Protein AF-A0A610RVZ8-F1 (afdb_monomer_lite)

Organism: Campylobacter coli (NCBI:txid195)

Structure (mmCIF, N/CA/C/O backbone):
data_AF-A0A610RVZ8-F1
#
_entry.id   AF-A0A610RVZ8-F1
#
loop_
_atom_site.group_PDB
_atom_site.id
_atom_site.type_symbol
_atom_site.label_atom_id
_atom_site.label_alt_id
_atom_site.label_comp_id
_atom_site.label_asym_id
_atom_site.label_entity_id
_atom_site.label_seq_id
_atom_site.pdbx_PDB_ins_code
_atom_site.Cartn_x
_atom_site.Cartn_y
_atom_site.Cartn_z
_atom_site.occupancy
_atom_site.B_iso_or_equiv
_atom_site.auth_seq_id
_atom_site.auth_comp_id
_atom_site.auth_asym_id
_atom_site.auth_atom_id
_atom_site.pdbx_PDB_model_num
ATOM 1 N N . ILE A 1 1 ? 18.951 -23.833 -19.244 1.00 40.97 1 ILE A N 1
ATOM 2 C CA . ILE A 1 1 ? 17.911 -23.085 -18.497 1.00 40.97 1 ILE A CA 1
ATOM 3 C C . ILE A 1 1 ? 18.647 -22.263 -17.453 1.00 40.97 1 ILE A C 1
ATOM 5 O O . ILE A 1 1 ? 19.219 -22.851 -16.544 1.00 40.97 1 ILE A O 1
ATOM 9 N N . ILE A 1 2 ? 18.751 -20.947 -17.638 1.00 48.19 2 ILE A N 1
ATOM 10 C CA . ILE A 1 2 ? 19.373 -20.069 -16.640 1.00 48.19 2 ILE A CA 1
ATOM 11 C C . ILE A 1 2 ? 18.427 -20.060 -15.435 1.00 48.19 2 ILE A C 1
ATOM 13 O O . ILE A 1 2 ? 17.276 -19.648 -15.562 1.00 48.19 2 ILE A O 1
ATOM 17 N N . GLN A 1 3 ? 18.864 -20.590 -14.292 1.00 51.34 3 GLN A N 1
ATOM 18 C CA . GLN A 1 3 ? 18.097 -20.476 -13.054 1.00 51.34 3 GLN A CA 1
ATOM 19 C C . GLN A 1 3 ? 18.107 -19.005 -12.629 1.00 51.34 3 GLN A C 1
ATOM 21 O O . GLN A 1 3 ? 19.146 -18.486 -12.226 1.00 51.34 3 GLN A O 1
ATOM 26 N N . LYS A 1 4 ? 16.958 -18.327 -12.742 1.00 64.56 4 LYS A N 1
ATOM 27 C CA . LYS A 1 4 ? 16.764 -16.994 -12.158 1.00 64.56 4 LYS A CA 1
ATOM 28 C C . LYS A 1 4 ? 17.010 -17.083 -10.649 1.00 64.56 4 LYS A C 1
ATOM 30 O O . LYS A 1 4 ? 16.472 -17.971 -9.984 1.00 64.56 4 LYS A O 1
ATOM 35 N N . ASN A 1 5 ? 17.850 -16.198 -10.119 1.00 78.94 5 ASN A N 1
ATOM 36 C CA . ASN A 1 5 ? 18.189 -16.176 -8.699 1.00 78.94 5 ASN A CA 1
ATOM 37 C C . ASN A 1 5 ? 16.926 -15.820 -7.888 1.00 78.94 5 ASN A C 1
ATOM 39 O O . ASN A 1 5 ? 16.395 -14.731 -8.069 1.00 78.94 5 ASN A O 1
ATOM 43 N N . PRO A 1 6 ? 16.427 -16.670 -6.974 1.00 75.88 6 PRO A N 1
ATOM 44 C CA . PRO A 1 6 ? 15.206 -16.374 -6.217 1.00 75.88 6 PRO A CA 1
ATOM 45 C C . PRO A 1 6 ? 15.354 -15.182 -5.257 1.00 75.88 6 PRO A C 1
ATOM 47 O O . PRO A 1 6 ? 14.354 -14.677 -4.750 1.00 75.88 6 PRO A O 1
ATOM 50 N N . ASN A 1 7 ? 16.589 -14.739 -5.004 1.00 81.62 7 ASN A N 1
ATOM 51 C CA . ASN A 1 7 ? 16.900 -13.602 -4.146 1.00 81.62 7 ASN A CA 1
ATOM 52 C C . ASN A 1 7 ? 17.118 -12.297 -4.930 1.00 81.62 7 ASN A C 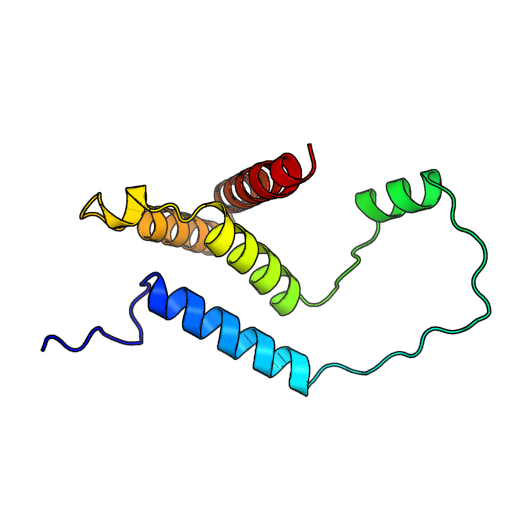1
ATOM 54 O O . ASN A 1 7 ? 17.377 -11.269 -4.309 1.00 81.62 7 ASN A O 1
ATOM 58 N N . SER A 1 8 ? 17.049 -12.312 -6.268 1.00 86.88 8 SER A N 1
ATOM 59 C CA . SER A 1 8 ? 17.103 -11.076 -7.054 1.00 86.88 8 SER A CA 1
ATOM 60 C C . SER A 1 8 ? 15.794 -10.298 -6.910 1.00 86.88 8 SER A C 1
ATOM 62 O O . SER A 1 8 ? 14.707 -10.879 -6.795 1.00 86.88 8 SER A O 1
ATOM 64 N N . LEU A 1 9 ? 15.891 -8.968 -6.944 1.00 85.19 9 LEU A N 1
ATOM 65 C CA . LEU A 1 9 ? 14.735 -8.080 -6.986 1.00 85.19 9 LEU A CA 1
ATOM 66 C C . LEU A 1 9 ? 14.134 -8.088 -8.400 1.00 85.19 9 LEU A C 1
ATOM 68 O O . LEU A 1 9 ? 14.264 -7.139 -9.149 1.00 85.19 9 LEU A O 1
ATOM 72 N N . GLU A 1 10 ? 13.507 -9.189 -8.792 1.00 88.81 10 GLU A N 1
ATOM 73 C CA . GLU A 1 10 ? 12.760 -9.310 -10.048 1.00 88.81 10 GLU A CA 1
ATOM 74 C C . GLU A 1 10 ? 11.257 -9.243 -9.779 1.00 88.81 10 GLU A C 1
ATOM 76 O O . GLU A 1 10 ? 10.803 -9.634 -8.704 1.00 88.81 10 GLU A O 1
ATOM 81 N N . TYR A 1 11 ? 10.463 -8.803 -10.761 1.00 87.62 11 TYR A N 1
ATOM 82 C CA . TYR A 1 11 ? 9.017 -8.620 -10.589 1.00 87.62 11 TYR A CA 1
ATOM 83 C C . TYR A 1 11 ? 8.316 -9.892 -10.090 1.00 87.62 11 TYR A C 1
ATOM 85 O O . TYR A 1 11 ? 7.603 -9.860 -9.088 1.00 87.62 11 TYR A O 1
ATOM 93 N N . GLU A 1 12 ? 8.611 -11.045 -10.697 1.00 88.25 12 GLU A N 1
ATOM 94 C CA . GLU A 1 12 ? 8.082 -12.338 -10.247 1.00 88.25 12 GLU A CA 1
ATOM 95 C C . GLU A 1 12 ? 8.453 -12.658 -8.787 1.00 88.25 12 GLU A C 1
ATOM 97 O O . GLU A 1 12 ? 7.636 -13.193 -8.034 1.00 88.25 12 GLU A O 1
ATOM 102 N N . ASN A 1 13 ? 9.683 -12.342 -8.371 1.00 90.69 13 ASN A N 1
ATOM 103 C CA . ASN A 1 13 ? 10.158 -12.582 -7.008 1.00 90.69 13 ASN A CA 1
ATOM 104 C C . ASN A 1 13 ? 9.500 -11.615 -6.013 1.00 90.69 13 ASN A C 1
ATOM 106 O O . ASN A 1 13 ? 9.122 -12.035 -4.916 1.00 90.69 13 ASN A O 1
ATOM 110 N N . VAL A 1 14 ? 9.280 -10.357 -6.411 1.00 91.25 14 VAL A N 1
ATOM 111 C CA . VAL A 1 14 ? 8.510 -9.368 -5.641 1.00 91.25 14 VAL A CA 1
ATOM 112 C C . VAL A 1 14 ? 7.088 -9.877 -5.411 1.00 91.25 14 VAL A C 1
ATOM 114 O O . VAL A 1 14 ? 6.653 -9.952 -4.261 1.00 91.25 14 VAL A O 1
ATOM 117 N N . LEU 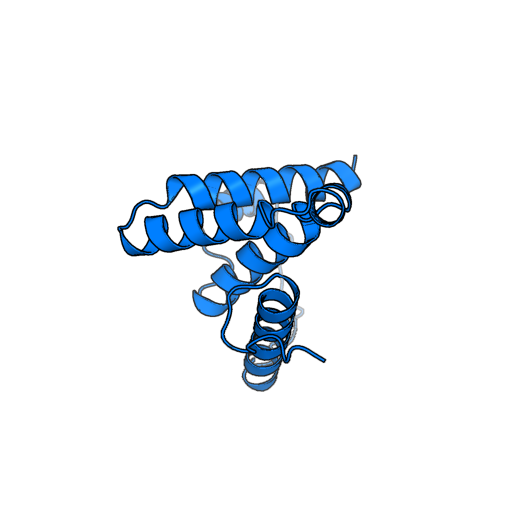A 1 15 ? 6.390 -10.326 -6.460 1.00 92.06 15 LEU A N 1
ATOM 118 C CA . LEU A 1 15 ? 5.039 -10.882 -6.334 1.00 92.06 15 LEU A CA 1
ATOM 119 C C . LEU A 1 15 ? 5.004 -12.110 -5.415 1.00 92.06 15 LEU A C 1
ATOM 121 O O . LEU A 1 15 ? 4.171 -12.186 -4.507 1.00 92.06 15 LEU A O 1
ATOM 125 N N . LYS A 1 16 ? 5.939 -13.055 -5.585 1.00 93.25 16 LYS A N 1
ATOM 126 C CA . LYS A 1 16 ? 6.058 -14.236 -4.707 1.00 93.25 16 LYS A CA 1
ATOM 127 C C . LYS A 1 16 ? 6.269 -13.830 -3.247 1.00 93.25 16 LYS A C 1
ATOM 129 O O . LYS A 1 16 ? 5.641 -14.403 -2.353 1.00 93.25 16 LYS A O 1
ATOM 134 N N . SER A 1 17 ? 7.117 -12.831 -3.002 1.00 93.75 17 SER A N 1
ATOM 135 C CA . SER A 1 17 ? 7.380 -12.300 -1.665 1.00 93.75 17 SER A CA 1
ATOM 136 C C . SER A 1 17 ? 6.131 -11.661 -1.052 1.00 93.75 17 SER A C 1
ATOM 138 O O . SER A 1 17 ? 5.789 -11.977 0.091 1.00 93.75 17 SER A O 1
ATOM 140 N N . LEU A 1 18 ? 5.397 -10.834 -1.804 1.00 94.56 18 LEU A N 1
ATOM 141 C CA . LEU A 1 18 ? 4.148 -10.213 -1.348 1.00 94.56 18 LEU A CA 1
ATOM 142 C C . LEU A 1 18 ? 3.098 -11.267 -0.975 1.00 94.56 18 LEU A C 1
ATOM 144 O O . LEU A 1 18 ? 2.540 -11.221 0.123 1.00 94.56 18 LEU A O 1
ATOM 148 N N . VAL A 1 19 ? 2.896 -12.277 -1.827 1.00 94.62 19 VAL A N 1
ATOM 149 C CA . VAL A 1 19 ? 1.951 -13.378 -1.570 1.00 94.62 19 VAL A CA 1
ATOM 150 C C . VAL A 1 19 ? 2.335 -14.167 -0.319 1.00 94.62 19 VAL A C 1
ATOM 152 O O . VAL A 1 19 ? 1.473 -14.480 0.505 1.00 94.62 19 VAL A O 1
ATOM 155 N N . LYS A 1 20 ? 3.622 -14.490 -0.150 1.00 94.88 20 LYS A N 1
ATOM 156 C CA . LYS A 1 20 ? 4.115 -15.184 1.048 1.00 94.88 20 LYS A CA 1
ATOM 157 C C . LYS A 1 20 ? 3.846 -14.359 2.307 1.00 94.88 20 LYS A C 1
ATOM 159 O O . LYS A 1 20 ? 3.282 -14.871 3.270 1.00 94.88 20 LYS A O 1
ATOM 164 N N . ASN A 1 21 ? 4.193 -13.076 2.280 1.00 94.19 21 ASN A N 1
ATOM 165 C CA . ASN A 1 21 ? 3.997 -12.180 3.413 1.00 94.19 21 ASN A CA 1
ATOM 166 C C . ASN A 1 21 ? 2.513 -12.002 3.775 1.00 94.19 21 ASN A C 1
ATOM 168 O O . ASN A 1 21 ? 2.174 -11.999 4.958 1.00 94.19 21 ASN A O 1
ATOM 172 N N . LEU A 1 22 ? 1.622 -11.907 2.783 1.00 93.94 22 LEU A N 1
ATOM 173 C CA . LEU A 1 22 ? 0.180 -11.840 3.015 1.00 93.94 22 LEU A CA 1
ATOM 174 C C . LEU A 1 22 ? -0.346 -13.115 3.692 1.00 93.94 22 LEU A C 1
ATOM 176 O O . LEU A 1 22 ? -1.113 -13.029 4.653 1.00 93.94 22 LEU A O 1
ATOM 180 N N . LYS A 1 23 ? 0.092 -14.297 3.233 1.00 93.81 23 LYS A N 1
ATOM 181 C CA . LYS A 1 23 ? -0.263 -15.582 3.861 1.00 93.81 23 LYS A CA 1
ATOM 182 C C . LYS A 1 23 ? 0.182 -15.629 5.324 1.00 93.81 23 LYS A C 1
ATOM 184 O O . LYS A 1 23 ? -0.617 -15.998 6.181 1.00 93.81 23 LYS A O 1
ATOM 189 N N . ASP A 1 24 ? 1.406 -15.196 5.615 1.00 92.94 24 ASP A N 1
ATOM 190 C CA . ASP A 1 24 ? 1.947 -15.156 6.979 1.00 92.94 24 ASP A CA 1
ATOM 191 C C . ASP A 1 24 ? 1.190 -14.194 7.905 1.00 92.94 24 ASP A C 1
ATOM 193 O O . ASP A 1 24 ? 1.068 -14.455 9.100 1.00 92.94 24 ASP A O 1
ATOM 197 N N . ILE A 1 25 ? 0.710 -13.060 7.386 1.00 91.12 25 ILE A N 1
ATOM 198 C CA . ILE A 1 25 ? -0.123 -12.138 8.170 1.00 91.12 25 ILE A CA 1
ATOM 199 C C . ILE A 1 25 ? -1.472 -12.784 8.458 1.00 91.12 25 ILE A C 1
ATOM 201 O O . ILE A 1 25 ? -1.925 -12.771 9.600 1.00 91.12 25 ILE A O 1
ATOM 205 N N . LYS A 1 26 ? -2.091 -13.399 7.445 1.00 89.75 26 LYS A N 1
ATOM 206 C CA . LYS A 1 26 ? -3.413 -14.019 7.572 1.00 89.75 26 LYS A CA 1
ATOM 207 C C . LYS A 1 26 ? -3.445 -15.112 8.642 1.00 89.75 26 LYS A C 1
ATOM 209 O O . LYS A 1 26 ? -4.418 -15.191 9.380 1.00 89.75 26 LYS A O 1
ATOM 214 N N .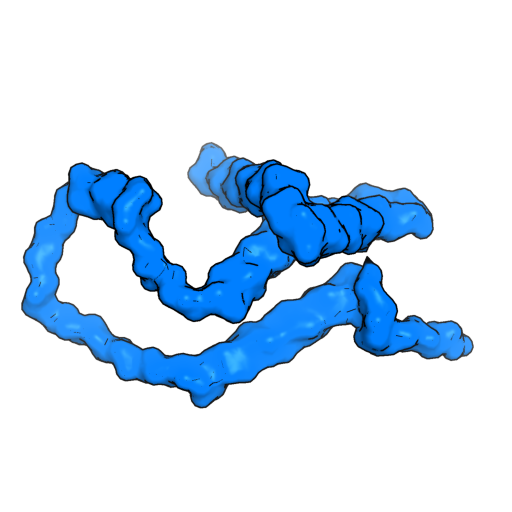 THR A 1 27 ? -2.396 -15.927 8.759 1.00 89.38 27 THR A N 1
ATOM 215 C CA . THR A 1 27 ? -2.330 -16.993 9.778 1.00 89.38 27 THR A CA 1
ATOM 216 C C . THR A 1 27 ? -2.203 -16.469 11.207 1.00 89.38 27 THR A C 1
ATOM 218 O O . THR A 1 27 ? -2.555 -17.178 12.144 1.00 89.38 27 THR A O 1
ATOM 221 N N . LYS A 1 28 ? -1.719 -15.236 11.385 1.00 85.12 28 LYS A N 1
ATOM 222 C CA . LYS A 1 28 ? -1.514 -14.594 12.694 1.00 85.12 28 LYS A CA 1
ATOM 223 C C . LYS A 1 28 ? -2.594 -13.569 13.036 1.00 85.12 28 LYS A C 1
ATOM 225 O O . LYS A 1 28 ? -2.550 -12.969 14.108 1.00 85.12 28 LYS A O 1
ATOM 230 N N . GLN A 1 29 ? -3.535 -13.335 12.125 1.00 84.50 29 GLN A N 1
ATOM 231 C CA . GLN A 1 29 ? -4.560 -12.319 12.287 1.00 84.50 29 GLN A CA 1
ATOM 232 C C . GLN A 1 29 ? -5.595 -12.769 13.321 1.00 84.50 29 GLN A C 1
ATOM 234 O O . GLN A 1 29 ? -6.194 -13.836 13.202 1.00 84.50 29 GLN A O 1
ATOM 239 N N . GLN A 1 30 ? -5.844 -11.922 14.318 1.00 83.12 30 GLN A N 1
ATOM 240 C CA . GLN A 1 30 ? -6.950 -12.126 15.248 1.00 83.12 30 GLN A CA 1
ATOM 241 C C . GLN A 1 30 ? -8.276 -11.870 14.529 1.00 83.12 30 GLN A C 1
ATOM 243 O O . GLN A 1 30 ? -8.433 -10.862 13.83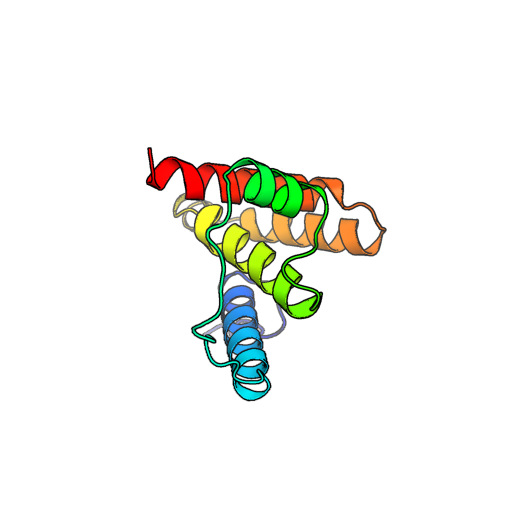4 1.00 83.12 30 GLN A O 1
ATOM 248 N N . SER A 1 31 ? -9.237 -12.775 14.705 1.00 82.88 31 SER A N 1
ATOM 249 C CA . SER A 1 31 ? -10.602 -12.561 14.237 1.00 82.88 31 SER A CA 1
ATOM 250 C C . SER A 1 31 ? -11.318 -11.585 15.166 1.00 82.88 31 SER A C 1
ATOM 252 O O . SER A 1 31 ? -11.384 -11.826 16.372 1.00 82.88 31 SER A O 1
ATOM 254 N N . SER A 1 32 ? -11.915 -10.538 14.612 1.00 82.81 32 SER A N 1
ATOM 255 C CA . SER A 1 32 ? -12.928 -9.739 15.296 1.00 82.81 32 SER A CA 1
ATOM 256 C C . SER A 1 32 ? -14.312 -10.101 14.75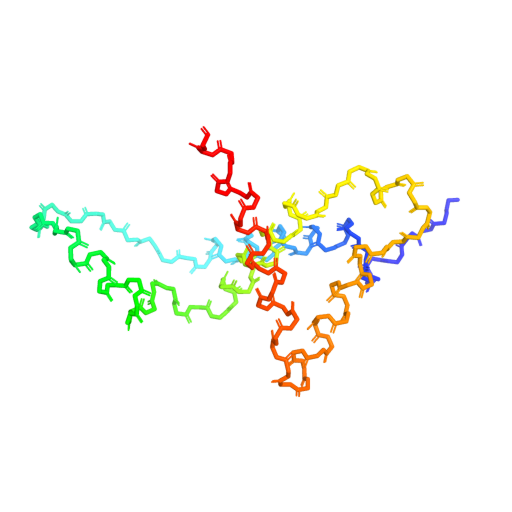4 1.00 82.81 32 SER A C 1
ATOM 258 O O . SER A 1 32 ? -14.458 -10.484 13.592 1.00 82.81 32 SER A O 1
ATOM 260 N N . LYS A 1 33 ? -15.339 -10.021 15.604 1.00 83.00 33 LYS A N 1
ATOM 261 C CA . LYS A 1 33 ? -16.740 -10.116 15.176 1.00 83.00 33 LYS A CA 1
ATOM 262 C C . LYS A 1 33 ? -17.308 -8.708 15.063 1.00 83.00 33 LYS A C 1
ATOM 264 O O . LYS A 1 33 ? -16.963 -7.841 15.863 1.00 83.00 33 LYS A O 1
ATOM 269 N N . LEU A 1 34 ? -18.187 -8.501 14.090 1.00 80.38 34 LEU A N 1
ATOM 270 C CA . LEU A 1 34 ? -18.987 -7.287 14.016 1.00 80.38 34 LEU A CA 1
ATOM 271 C C . LEU A 1 34 ? -19.989 -7.306 15.182 1.00 80.38 34 LEU A C 1
ATOM 273 O O . LEU A 1 34 ? -20.827 -8.208 15.251 1.00 80.38 34 LEU A O 1
ATOM 277 N N . ASN A 1 35 ? -19.889 -6.349 16.104 1.00 76.19 35 ASN A N 1
ATOM 278 C CA . ASN A 1 35 ? -20.924 -6.149 17.119 1.00 76.19 35 ASN A CA 1
ATOM 279 C C . ASN A 1 35 ? -22.153 -5.481 16.482 1.00 76.19 35 ASN A C 1
ATOM 281 O O . ASN A 1 35 ? -22.055 -4.857 15.432 1.00 76.19 35 ASN A O 1
ATOM 285 N N . LYS A 1 36 ? -23.339 -5.642 17.069 1.00 75.75 36 LYS A N 1
ATOM 286 C CA . LYS A 1 36 ? -24.569 -5.051 16.508 1.00 75.75 36 LYS A CA 1
ATOM 287 C C . LYS A 1 36 ? -24.877 -3.653 17.057 1.00 75.75 36 LYS A C 1
ATOM 289 O O . LYS A 1 36 ? -25.755 -2.985 16.528 1.00 75.75 36 LYS A O 1
ATOM 294 N N . ASP A 1 37 ? -24.111 -3.196 18.043 1.00 79.31 37 ASP A N 1
ATOM 295 C CA . ASP A 1 37 ? -24.349 -1.948 18.775 1.00 79.31 37 ASP A CA 1
ATOM 296 C C . ASP A 1 37 ? -23.543 -0.770 18.200 1.00 79.31 37 ASP A C 1
ATOM 298 O O . ASP A 1 37 ? -22.847 -0.062 18.926 1.00 79.31 37 ASP A O 1
ATOM 302 N N . TYR A 1 38 ? -23.588 -0.572 16.880 1.00 80.62 38 TYR A N 1
ATOM 303 C CA . TYR A 1 38 ? -22.934 0.570 16.234 1.00 80.62 38 TYR A CA 1
ATOM 304 C C . TYR A 1 38 ? -23.958 1.646 15.871 1.00 80.62 38 TYR A C 1
ATOM 306 O O . TYR A 1 38 ? -24.967 1.369 15.223 1.00 80.62 38 TYR A O 1
ATOM 314 N N . SER A 1 39 ? -23.679 2.889 16.259 1.00 82.81 39 SER A N 1
ATOM 315 C CA . SER A 1 39 ? -24.411 4.059 15.773 1.00 82.81 39 SER A CA 1
ATOM 316 C C . SER A 1 39 ? -24.066 4.351 14.311 1.00 82.81 39 SER A C 1
ATOM 318 O O . SER A 1 39 ? -22.962 4.051 13.851 1.00 82.81 39 SER A O 1
ATOM 320 N N . SER A 1 40 ? -24.987 4.987 13.585 1.00 86.38 40 SER A N 1
ATOM 321 C CA . SER A 1 40 ? -24.699 5.519 12.251 1.00 86.38 40 SER A CA 1
ATOM 322 C C . SER A 1 40 ? -23.558 6.537 12.316 1.00 86.38 40 SER A C 1
ATOM 324 O O . SER A 1 40 ? -23.587 7.429 13.164 1.00 86.38 40 SER A O 1
ATOM 326 N N . ILE A 1 41 ? -22.595 6.425 11.404 1.00 91.19 41 ILE A N 1
ATOM 327 C CA . ILE A 1 41 ? -21.516 7.402 11.229 1.00 91.19 41 ILE A CA 1
ATOM 328 C C . ILE A 1 41 ? -21.899 8.425 10.156 1.00 91.19 41 ILE A C 1
ATOM 330 O O . ILE A 1 41 ? -22.583 8.091 9.187 1.00 91.19 41 ILE A O 1
ATOM 334 N N . SER A 1 42 ? -21.464 9.670 10.324 1.00 95.44 42 SER A N 1
ATOM 335 C CA . SER A 1 42 ? -21.624 10.723 9.322 1.00 95.44 42 SER A CA 1
ATOM 336 C C . SER A 1 42 ? -20.433 10.771 8.359 1.00 95.44 42 SER A C 1
ATOM 338 O O . SER A 1 42 ? -19.361 10.231 8.636 1.00 95.44 42 SER A O 1
ATOM 340 N N . ILE A 1 43 ? -20.587 11.483 7.237 1.00 95.25 43 ILE A N 1
ATOM 341 C CA . ILE A 1 43 ? -19.466 11.737 6.318 1.00 95.25 43 ILE A CA 1
ATOM 342 C C . ILE A 1 43 ? -18.334 12.528 6.991 1.00 95.25 43 ILE A C 1
ATOM 344 O O . ILE A 1 43 ? -17.165 12.273 6.727 1.00 95.25 43 ILE A O 1
ATOM 348 N N . LYS A 1 44 ? -18.665 13.418 7.937 1.00 95.50 44 LYS A N 1
ATOM 349 C CA . LYS A 1 44 ? -17.670 14.182 8.701 1.00 95.50 44 LYS A CA 1
ATOM 350 C C . LYS A 1 44 ? -16.821 13.274 9.588 1.00 95.50 44 LYS A C 1
ATOM 352 O O . LYS A 1 44 ? -15.625 13.507 9.737 1.00 95.50 44 LYS A O 1
ATOM 357 N N . ASP A 1 45 ? -17.423 12.228 10.154 1.00 94.31 45 ASP A N 1
ATOM 358 C CA . ASP A 1 45 ? -16.689 11.240 10.949 1.00 94.31 45 ASP A CA 1
ATOM 359 C C . ASP A 1 45 ? -15.705 10.463 10.067 1.00 94.31 45 ASP A C 1
ATOM 361 O O . ASP A 1 45 ? -14.557 10.251 10.453 1.00 94.31 45 ASP A O 1
ATOM 365 N N . PHE A 1 46 ? -16.124 10.098 8.852 1.00 95.00 46 PHE A N 1
ATOM 366 C CA . PHE A 1 46 ? -15.267 9.442 7.865 1.00 95.00 46 PHE A CA 1
ATOM 367 C C . PHE A 1 46 ? -14.091 10.328 7.420 1.00 95.00 46 PHE A C 1
ATOM 369 O O . PHE A 1 46 ? -12.945 9.882 7.448 1.00 95.00 46 PHE A O 1
ATOM 376 N N . GLU A 1 47 ? -14.345 11.594 7.081 1.00 96.00 47 GLU A N 1
ATOM 377 C CA . GLU A 1 47 ? -13.296 12.563 6.727 1.00 96.00 47 GLU A CA 1
ATOM 378 C C . GLU A 1 47 ? -12.313 12.789 7.885 1.00 96.00 47 GLU A C 1
ATOM 380 O O . GLU A 1 47 ? -11.098 12.843 7.686 1.00 96.00 47 GLU A O 1
ATOM 385 N N . SER A 1 48 ? -12.821 12.871 9.119 1.00 95.00 48 SER A N 1
ATOM 386 C CA . SER A 1 48 ? -11.985 12.998 10.315 1.00 95.00 48 SER A CA 1
ATOM 387 C C . SER A 1 48 ? -11.083 11.776 10.513 1.00 95.00 48 SER A C 1
ATOM 389 O O . SER A 1 48 ? -9.897 11.928 10.817 1.00 95.00 48 SER A O 1
ATOM 391 N N . ILE A 1 49 ? -11.618 10.571 10.287 1.00 94.81 49 ILE A N 1
ATOM 392 C CA . ILE A 1 49 ? -10.866 9.314 10.351 1.00 94.81 49 ILE A CA 1
ATOM 393 C C . ILE A 1 49 ? -9.740 9.299 9.313 1.00 94.81 49 ILE A C 1
ATOM 395 O O . ILE A 1 49 ? -8.605 9.007 9.685 1.00 94.81 49 ILE A O 1
ATOM 399 N N . ILE A 1 50 ? -10.023 9.655 8.052 1.00 94.38 50 ILE A N 1
ATOM 400 C CA . ILE A 1 50 ? -9.016 9.695 6.976 1.00 94.38 50 ILE A CA 1
ATOM 401 C C . ILE A 1 50 ? -7.828 10.580 7.362 1.00 94.38 50 ILE A C 1
ATOM 403 O O . ILE A 1 50 ? -6.679 10.192 7.160 1.00 94.38 50 ILE A O 1
ATOM 407 N N . ASN A 1 51 ? -8.103 11.754 7.929 1.00 93.25 51 ASN A N 1
ATOM 408 C CA . ASN A 1 51 ? -7.073 12.758 8.178 1.00 93.25 51 ASN A CA 1
ATOM 409 C C . ASN A 1 51 ? -6.259 12.501 9.451 1.00 93.25 51 ASN A C 1
ATOM 411 O O . ASN A 1 51 ? -5.109 12.924 9.533 1.00 93.25 51 ASN A O 1
ATOM 415 N N . ASN A 1 52 ? -6.850 11.847 10.456 1.00 94.94 52 ASN A N 1
ATOM 416 C CA . ASN A 1 52 ? -6.299 11.886 11.813 1.00 94.94 52 ASN A CA 1
ATOM 417 C C . ASN A 1 52 ? -6.083 10.516 12.458 1.00 94.94 52 ASN A C 1
ATOM 419 O O . ASN A 1 52 ? -5.394 10.433 13.476 1.00 94.94 52 ASN A O 1
ATOM 423 N N . ILE A 1 53 ? -6.684 9.443 11.932 1.00 94.00 53 ILE A N 1
ATOM 424 C CA . ILE A 1 53 ? -6.724 8.156 12.633 1.00 94.00 53 ILE A CA 1
ATOM 425 C C . ILE A 1 53 ? -6.070 7.066 11.775 1.00 94.00 53 ILE A C 1
ATOM 427 O O . ILE A 1 53 ? -6.604 6.696 10.729 1.00 94.00 53 ILE A O 1
ATOM 431 N N . PRO A 1 54 ? -4.946 6.468 12.224 1.00 92.44 54 PRO A N 1
ATOM 432 C CA . PRO A 1 54 ? -4.354 5.340 11.521 1.00 92.44 54 PRO A CA 1
ATOM 433 C C . PRO A 1 54 ? -5.288 4.127 11.605 1.00 92.44 54 PRO A C 1
ATOM 435 O O . PRO A 1 54 ? -5.403 3.478 12.648 1.00 92.44 54 PRO A O 1
ATOM 438 N N . LEU A 1 55 ? -5.932 3.802 10.483 1.00 93.19 55 LEU A N 1
ATOM 439 C CA . LEU A 1 55 ? -6.830 2.648 10.351 1.00 93.19 55 LEU A CA 1
ATOM 440 C C . LEU A 1 55 ? -6.105 1.312 10.558 1.00 93.19 55 LEU A C 1
ATOM 442 O O . LEU A 1 55 ? -6.677 0.348 11.065 1.00 93.19 55 LEU A O 1
ATOM 446 N N . ILE A 1 56 ? -4.829 1.257 10.175 1.00 93.06 56 ILE A N 1
ATOM 447 C CA . ILE A 1 56 ? -3.963 0.088 10.306 1.00 93.06 56 ILE A CA 1
ATOM 448 C C . ILE A 1 56 ? -2.724 0.516 11.090 1.00 93.06 56 ILE A C 1
ATOM 450 O O . ILE A 1 56 ? -2.047 1.462 10.707 1.00 93.06 56 ILE A O 1
ATOM 454 N N . LYS A 1 57 ? -2.402 -0.192 12.179 1.00 90.56 57 LYS A N 1
ATOM 455 C CA . LYS A 1 57 ? -1.190 0.064 12.988 1.00 90.56 57 LYS A CA 1
ATOM 456 C C . LYS A 1 57 ? 0.013 -0.790 12.580 1.00 90.56 57 LYS A C 1
ATOM 458 O O . LYS A 1 57 ? 1.145 -0.485 12.935 1.00 90.56 57 LYS A O 1
ATOM 463 N N . SER A 1 58 ? -0.222 -1.894 11.871 1.00 92.12 58 SER A N 1
ATOM 464 C CA . SER A 1 58 ? 0.837 -2.820 11.465 1.00 92.12 58 SER A CA 1
ATOM 465 C C . SER A 1 58 ? 1.629 -2.246 10.294 1.00 92.12 58 SER A C 1
ATOM 467 O O . SER A 1 58 ? 1.176 -2.318 9.153 1.00 92.12 58 SER A O 1
ATOM 469 N N . THR A 1 59 ? 2.840 -1.747 10.557 1.00 93.25 59 THR A N 1
ATOM 470 C CA . THR A 1 59 ? 3.767 -1.268 9.515 1.00 93.25 59 THR A CA 1
ATOM 471 C C . THR A 1 59 ? 3.984 -2.315 8.426 1.00 93.25 59 THR A C 1
ATOM 473 O O . THR A 1 59 ? 3.965 -1.992 7.244 1.00 93.25 59 THR A O 1
ATOM 476 N N . ARG A 1 60 ? 4.107 -3.599 8.797 1.00 93.75 60 ARG A N 1
ATOM 477 C CA . ARG A 1 60 ? 4.258 -4.688 7.821 1.00 93.75 60 ARG A CA 1
ATOM 478 C C . ARG A 1 60 ? 3.053 -4.775 6.879 1.00 93.75 60 ARG A C 1
ATOM 480 O O . ARG A 1 60 ? 3.248 -4.952 5.682 1.00 93.75 60 ARG A O 1
ATOM 487 N N . LEU A 1 61 ? 1.830 -4.645 7.401 1.00 94.50 61 LEU A N 1
ATOM 488 C CA . LEU A 1 61 ? 0.614 -4.690 6.584 1.00 94.50 61 LEU A CA 1
ATOM 489 C C . LEU A 1 61 ? 0.489 -3.456 5.682 1.00 94.50 61 LEU A C 1
ATOM 491 O O . LEU A 1 61 ? 0.170 -3.610 4.509 1.00 94.50 61 LEU A O 1
ATOM 495 N N . ILE A 1 62 ? 0.799 -2.265 6.201 1.00 95.25 62 ILE A N 1
ATOM 496 C CA . ILE A 1 62 ? 0.815 -1.017 5.421 1.00 95.25 62 ILE A CA 1
ATOM 497 C C . ILE A 1 62 ? 1.807 -1.126 4.257 1.00 95.25 62 ILE A C 1
ATOM 499 O O . ILE A 1 62 ? 1.455 -0.846 3.115 1.00 95.25 62 ILE A O 1
ATOM 503 N N . ASN A 1 63 ? 3.024 -1.607 4.522 1.00 95.00 63 ASN A N 1
ATOM 504 C CA . ASN A 1 63 ? 4.049 -1.748 3.490 1.00 95.00 63 ASN A CA 1
ATOM 505 C C . ASN A 1 63 ? 3.631 -2.750 2.407 1.00 95.00 63 ASN A C 1
ATOM 507 O O . ASN A 1 63 ? 3.828 -2.490 1.225 1.00 95.00 63 ASN A O 1
ATOM 511 N N . ILE A 1 64 ? 3.024 -3.881 2.790 1.00 95.25 64 ILE A N 1
ATOM 512 C CA . ILE A 1 64 ? 2.507 -4.860 1.822 1.00 95.25 64 ILE A CA 1
ATOM 513 C C . ILE A 1 64 ? 1.370 -4.261 1.001 1.00 95.25 64 ILE A C 1
ATOM 515 O O . ILE A 1 64 ? 1.344 -4.484 -0.205 1.00 95.25 64 ILE A O 1
ATOM 519 N N . LEU A 1 65 ? 0.457 -3.507 1.620 1.00 95.75 65 LEU A N 1
ATOM 520 C CA . LEU A 1 65 ? -0.634 -2.828 0.921 1.00 95.75 65 LEU A CA 1
ATOM 521 C C . LEU A 1 65 ? -0.077 -1.890 -0.159 1.00 95.75 65 LEU A C 1
ATOM 523 O O . LEU A 1 65 ? -0.419 -2.047 -1.329 1.00 95.75 65 LEU A O 1
ATOM 527 N N . ALA A 1 66 ? 0.821 -0.976 0.218 1.00 95.12 66 ALA A N 1
ATOM 528 C CA . ALA A 1 66 ? 1.398 0.000 -0.702 1.00 95.12 66 ALA A CA 1
ATOM 529 C C . ALA A 1 66 ? 2.199 -0.671 -1.829 1.00 95.12 66 ALA A C 1
ATOM 531 O O . ALA A 1 66 ? 1.966 -0.396 -3.003 1.00 95.12 66 ALA A O 1
ATOM 532 N N . LEU A 1 67 ? 3.087 -1.616 -1.494 1.00 94.88 67 LEU A N 1
ATOM 533 C CA . LEU A 1 67 ? 3.877 -2.348 -2.488 1.00 94.88 67 LEU A CA 1
ATOM 534 C C . LEU A 1 67 ? 3.004 -3.183 -3.430 1.00 94.88 67 LEU A C 1
ATOM 536 O O . LEU A 1 67 ? 3.302 -3.261 -4.618 1.00 94.88 67 LEU A O 1
ATOM 540 N N . SER A 1 68 ? 1.932 -3.799 -2.922 1.00 94.69 68 SER A N 1
ATOM 541 C CA . SER A 1 68 ? 1.011 -4.585 -3.753 1.00 94.69 68 SER A CA 1
ATOM 542 C C . SER A 1 68 ? 0.214 -3.695 -4.696 1.00 94.69 68 SER A C 1
ATOM 544 O O . SER A 1 68 ? 0.043 -4.058 -5.855 1.00 94.69 68 SER A O 1
ATOM 546 N N . LEU A 1 69 ? -0.238 -2.529 -4.224 1.00 94.69 69 LEU A N 1
ATOM 547 C CA . LEU A 1 69 ? -0.929 -1.548 -5.057 1.00 94.69 69 LEU A CA 1
ATOM 548 C C . LEU A 1 69 ? -0.005 -1.051 -6.175 1.00 94.69 69 LEU A C 1
ATOM 550 O O . LEU A 1 69 ? -0.360 -1.134 -7.344 1.00 94.69 69 LEU A O 1
ATOM 554 N N . ILE A 1 70 ? 1.218 -0.639 -5.835 1.00 92.94 70 ILE A N 1
ATOM 555 C CA . ILE A 1 70 ? 2.219 -0.211 -6.819 1.00 92.94 70 ILE A CA 1
ATOM 556 C C . ILE A 1 70 ? 2.510 -1.327 -7.834 1.00 92.94 70 ILE A C 1
ATOM 558 O O . ILE A 1 70 ? 2.480 -1.084 -9.038 1.00 92.94 70 ILE A O 1
ATOM 562 N N . ALA A 1 71 ? 2.766 -2.553 -7.369 1.00 91.62 71 ALA A N 1
ATOM 563 C CA . ALA A 1 71 ? 3.094 -3.681 -8.239 1.00 91.62 71 ALA A CA 1
ATOM 564 C C . ALA A 1 71 ? 1.941 -4.101 -9.155 1.00 91.62 71 ALA A C 1
ATOM 566 O O . ALA A 1 71 ? 2.199 -4.572 -10.259 1.00 91.62 71 ALA A O 1
ATOM 567 N N . LYS A 1 72 ? 0.691 -3.956 -8.708 1.00 91.06 72 LYS A N 1
ATOM 568 C CA . LYS A 1 72 ? -0.491 -4.305 -9.499 1.00 91.06 72 LYS A CA 1
ATOM 569 C C . LYS A 1 72 ? -0.835 -3.219 -10.511 1.00 91.06 72 LYS A C 1
ATOM 571 O O . LYS A 1 72 ? -1.115 -3.531 -11.660 1.00 91.06 72 LYS A O 1
ATOM 576 N N . GLU A 1 73 ? -0.816 -1.962 -10.082 1.00 91.00 73 GLU A N 1
ATOM 577 C CA . GLU A 1 73 ? -1.340 -0.859 -10.884 1.00 91.00 73 GLU A CA 1
ATOM 578 C C . GLU A 1 73 ? -0.276 -0.253 -11.798 1.00 91.00 73 GLU A C 1
ATOM 580 O O . GLU A 1 73 ? -0.560 0.087 -12.944 1.00 91.00 73 GLU A O 1
ATOM 585 N N . LEU A 1 74 ? 0.971 -0.129 -11.341 1.00 88.50 74 LEU A N 1
ATOM 586 C CA . LEU A 1 74 ? 2.026 0.514 -12.131 1.00 88.50 74 LEU A CA 1
ATOM 587 C C . LEU A 1 74 ? 2.826 -0.464 -12.984 1.00 88.50 74 LEU A C 1
ATOM 589 O O . LEU A 1 74 ? 3.552 -0.019 -13.867 1.00 88.50 74 LEU A O 1
ATOM 593 N N . TYR A 1 75 ? 2.684 -1.772 -12.780 1.00 84.94 75 TYR A N 1
ATOM 594 C CA . TYR A 1 75 ? 3.194 -2.727 -13.752 1.00 84.94 75 TYR A CA 1
ATOM 595 C C . TYR A 1 75 ? 2.304 -2.704 -14.999 1.00 84.94 75 TYR A C 1
ATOM 597 O O . TYR A 1 75 ? 1.079 -2.778 -14.914 1.00 84.94 75 TYR A O 1
ATOM 605 N N . THR A 1 76 ? 2.914 -2.546 -16.168 1.00 72.00 76 THR A N 1
ATOM 606 C CA . THR A 1 76 ? 2.221 -2.475 -17.456 1.00 72.00 76 THR A CA 1
ATOM 607 C C . THR A 1 76 ? 2.896 -3.431 -18.433 1.00 72.00 76 THR A C 1
ATOM 609 O O . THR A 1 76 ? 4.110 -3.608 -18.328 1.00 72.00 76 THR A O 1
ATOM 612 N N . PRO A 1 77 ? 2.156 -3.996 -19.404 1.00 60.28 77 PRO A N 1
ATOM 613 C CA . PRO A 1 77 ? 2.738 -4.857 -20.437 1.00 60.28 77 PRO A CA 1
ATOM 614 C C . PRO A 1 77 ? 3.870 -4.184 -21.229 1.00 60.28 77 PRO A C 1
ATOM 616 O O . PRO A 1 77 ? 4.813 -4.843 -21.641 1.00 60.28 77 PRO A O 1
ATOM 619 N N . ILE A 1 78 ? 3.862 -2.850 -21.351 1.00 54.03 78 ILE A N 1
ATOM 620 C CA . ILE A 1 78 ? 4.965 -2.094 -21.969 1.00 54.03 78 ILE A CA 1
ATOM 621 C C . ILE A 1 78 ? 6.293 -2.302 -21.214 1.00 54.03 78 ILE A C 1
ATOM 623 O O . ILE A 1 78 ? 7.350 -2.323 -21.836 1.00 54.03 78 ILE A O 1
ATOM 627 N N . PHE A 1 79 ? 6.270 -2.513 -19.892 1.00 62.75 79 PHE A N 1
ATOM 628 C CA . PHE A 1 79 ? 7.478 -2.852 -19.126 1.00 62.75 79 PHE A CA 1
ATOM 629 C C . PHE A 1 79 ? 7.957 -4.296 -19.339 1.00 62.75 79 PHE A C 1
ATOM 631 O O . PHE A 1 79 ? 9.076 -4.609 -18.944 1.00 62.75 79 PHE A O 1
ATOM 638 N N . GLU A 1 80 ? 7.134 -5.172 -19.921 1.00 57.19 80 GLU A N 1
ATOM 639 C CA . GLU A 1 80 ? 7.560 -6.499 -20.385 1.00 57.19 80 GLU A CA 1
ATOM 640 C C . GLU A 1 80 ? 8.219 -6.418 -21.768 1.00 57.19 80 GLU A C 1
ATOM 642 O O . GLU A 1 80 ? 9.165 -7.154 -22.037 1.00 57.19 80 GLU A O 1
ATOM 647 N N . GLU A 1 81 ? 7.738 -5.513 -22.629 1.00 52.69 81 GLU A N 1
ATOM 648 C CA . GLU A 1 81 ? 8.220 -5.325 -24.006 1.00 52.69 81 GLU A CA 1
ATOM 649 C C . GLU A 1 81 ? 9.525 -4.519 -24.091 1.00 52.69 81 GLU A C 1
ATOM 651 O O . GLU A 1 81 ? 10.347 -4.741 -24.981 1.00 52.69 81 GLU A O 1
ATOM 656 N N . MET A 1 82 ? 9.744 -3.585 -23.163 1.00 55.50 82 MET A N 1
ATOM 657 C CA . MET A 1 82 ? 11.025 -2.901 -23.021 1.00 55.50 82 MET A CA 1
ATOM 658 C C . MET A 1 82 ? 11.977 -3.844 -22.275 1.00 55.50 82 MET A C 1
ATOM 660 O O . MET A 1 82 ? 11.839 -4.020 -21.073 1.00 55.50 82 MET A O 1
ATOM 664 N N . GLU A 1 83 ? 12.955 -4.444 -22.963 1.00 54.47 83 GLU A N 1
ATOM 665 C CA . GLU A 1 83 ? 13.929 -5.413 -22.405 1.00 54.47 83 GLU A CA 1
ATOM 666 C C . GLU A 1 83 ? 14.707 -4.925 -21.152 1.00 54.47 83 GLU A C 1
ATOM 668 O O . GLU A 1 83 ? 15.423 -5.696 -20.507 1.00 54.47 83 GLU A O 1
ATOM 673 N N . GLU A 1 84 ? 14.548 -3.661 -20.748 1.00 57.84 84 GLU A N 1
ATOM 674 C CA . GLU A 1 84 ? 14.973 -3.156 -19.450 1.00 57.84 84 GLU A CA 1
ATOM 675 C C . GLU A 1 84 ? 13.845 -3.199 -18.413 1.00 57.84 84 GLU A C 1
ATOM 677 O O . GLU A 1 84 ? 12.807 -2.560 -18.563 1.00 57.84 84 GLU A O 1
ATOM 682 N N . ASN A 1 85 ? 14.117 -3.848 -17.277 1.00 72.44 85 ASN A N 1
ATOM 683 C CA . ASN A 1 85 ? 13.229 -3.936 -16.116 1.00 72.44 85 ASN A CA 1
ATOM 684 C C . ASN A 1 85 ? 13.106 -2.587 -15.363 1.00 72.44 85 ASN A C 1
ATOM 686 O O . ASN A 1 85 ? 13.443 -2.464 -14.183 1.00 72.44 85 ASN A O 1
ATOM 690 N N . MET A 1 86 ? 12.677 -1.540 -16.070 1.00 78.94 86 MET A N 1
ATOM 691 C CA . MET A 1 86 ? 12.584 -0.158 -15.598 1.00 78.94 86 MET A CA 1
ATOM 692 C C . MET A 1 86 ? 11.665 -0.044 -14.389 1.00 78.94 86 MET A C 1
ATOM 694 O O . MET A 1 86 ? 11.999 0.660 -13.439 1.00 78.94 86 MET A O 1
ATOM 698 N N . PHE A 1 87 ? 10.559 -0.796 -14.377 1.00 85.44 87 PHE A N 1
ATOM 699 C CA . PHE A 1 87 ? 9.678 -0.887 -13.216 1.00 85.44 87 PHE A CA 1
ATOM 700 C C . PHE A 1 87 ? 10.459 -1.270 -11.951 1.00 85.44 87 PHE A C 1
ATOM 702 O O . PHE A 1 87 ? 10.398 -0.570 -10.942 1.00 85.44 87 PHE A O 1
ATOM 709 N N . ILE A 1 88 ? 11.261 -2.335 -12.018 1.00 88.00 88 ILE A N 1
ATOM 710 C CA . ILE A 1 88 ? 12.077 -2.770 -10.884 1.00 88.00 88 ILE A CA 1
ATOM 711 C C . ILE A 1 88 ? 13.133 -1.737 -10.504 1.00 88.00 88 ILE A C 1
ATOM 713 O O . ILE A 1 88 ? 13.295 -1.494 -9.312 1.00 88.00 88 ILE A O 1
ATOM 717 N N . LYS A 1 89 ? 13.797 -1.085 -11.466 1.00 87.25 89 LYS A N 1
ATOM 718 C CA . LYS A 1 89 ? 14.764 -0.015 -11.160 1.00 87.25 89 LYS A CA 1
ATOM 719 C C . LYS A 1 89 ? 14.110 1.124 -10.364 1.00 87.25 89 LYS A C 1
ATOM 721 O O . LYS A 1 89 ? 14.698 1.618 -9.405 1.00 87.25 89 LYS A O 1
ATOM 726 N N . TYR A 1 90 ? 12.880 1.512 -10.713 1.00 85.75 90 TYR A N 1
ATOM 727 C CA . TYR A 1 90 ? 12.123 2.523 -9.964 1.00 85.75 90 TYR A CA 1
ATOM 728 C C . TYR A 1 90 ? 11.764 2.062 -8.549 1.00 85.75 90 TYR A C 1
ATOM 730 O O . TYR A 1 90 ? 11.914 2.835 -7.601 1.00 85.75 90 TYR A O 1
ATOM 738 N N . ILE A 1 91 ? 11.320 0.812 -8.387 1.00 89.88 91 ILE A N 1
ATOM 739 C CA . ILE A 1 91 ? 11.031 0.236 -7.066 1.00 89.88 91 ILE A CA 1
ATOM 740 C C . ILE A 1 91 ? 12.295 0.160 -6.213 1.00 89.88 91 ILE A C 1
ATOM 742 O O . ILE A 1 91 ? 12.267 0.526 -5.040 1.00 89.88 91 ILE A O 1
ATOM 746 N N . GLU A 1 92 ? 13.405 -0.276 -6.798 1.00 90.94 92 GLU A N 1
ATOM 747 C CA . GLU A 1 92 ? 14.694 -0.355 -6.124 1.00 90.94 92 GLU A CA 1
ATOM 748 C C . GLU A 1 92 ? 15.142 1.022 -5.636 1.00 90.94 92 GLU A C 1
ATOM 750 O O . GLU A 1 92 ? 15.434 1.181 -4.452 1.00 90.94 92 GLU A O 1
ATOM 755 N N . ALA A 1 93 ? 15.112 2.032 -6.510 1.00 90.00 93 ALA A N 1
ATOM 756 C CA . ALA A 1 93 ? 15.449 3.406 -6.153 1.00 90.00 93 ALA A CA 1
ATOM 757 C C . ALA A 1 93 ? 14.544 3.943 -5.032 1.00 90.00 93 ALA A C 1
ATOM 759 O O . ALA A 1 93 ? 15.029 4.532 -4.067 1.00 90.00 93 ALA A O 1
ATOM 760 N N . ALA A 1 94 ? 13.233 3.690 -5.106 1.00 89.50 94 ALA A N 1
ATOM 761 C CA . ALA A 1 94 ? 12.287 4.113 -4.077 1.00 89.50 94 ALA A CA 1
ATOM 762 C C . ALA A 1 94 ? 12.562 3.453 -2.716 1.00 89.50 94 ALA A C 1
ATOM 764 O O . ALA A 1 94 ? 12.506 4.121 -1.682 1.00 89.50 94 ALA A O 1
ATOM 765 N N . ILE A 1 95 ? 12.889 2.157 -2.695 1.00 91.38 95 ILE A N 1
ATOM 766 C CA . ILE A 1 95 ? 13.242 1.433 -1.466 1.00 91.38 95 ILE A CA 1
ATOM 767 C C . ILE A 1 95 ? 14.581 1.933 -0.911 1.00 91.38 95 ILE A C 1
ATOM 769 O O . ILE A 1 95 ? 14.688 2.183 0.289 1.00 91.38 95 ILE A O 1
ATOM 773 N N . GLN A 1 96 ? 15.591 2.116 -1.765 1.00 91.31 96 GLN A N 1
ATOM 774 C CA . GLN A 1 96 ? 16.898 2.637 -1.359 1.00 91.31 96 GLN A CA 1
ATOM 775 C C . GLN A 1 96 ? 16.793 4.045 -0.760 1.00 91.31 96 GLN A C 1
ATOM 777 O O . GLN A 1 96 ? 17.441 4.323 0.249 1.00 91.31 96 GLN A O 1
ATOM 782 N N . ASN A 1 97 ? 15.957 4.915 -1.329 1.00 89.69 97 ASN A N 1
ATOM 783 C CA . ASN A 1 97 ? 15.703 6.241 -0.772 1.00 89.69 97 ASN A CA 1
ATOM 784 C C . ASN A 1 97 ? 14.997 6.155 0.587 1.00 89.69 97 ASN A C 1
ATOM 786 O O . ASN A 1 97 ? 15.425 6.823 1.525 1.00 89.69 97 ASN A O 1
ATOM 790 N N . ASN A 1 98 ? 14.024 5.251 0.753 1.00 85.12 98 ASN A N 1
ATOM 791 C CA . ASN A 1 98 ? 13.372 5.040 2.052 1.00 85.12 98 ASN A CA 1
ATOM 792 C C . ASN A 1 98 ? 14.349 4.596 3.146 1.00 85.12 98 ASN A C 1
ATOM 794 O O . ASN A 1 98 ? 14.207 5.013 4.293 1.00 85.12 98 ASN A O 1
ATOM 798 N N . ILE A 1 99 ? 15.346 3.769 2.809 1.00 87.50 99 ILE A N 1
ATOM 799 C CA . ILE A 1 99 ? 16.410 3.372 3.750 1.00 87.50 99 ILE A CA 1
ATOM 800 C C . ILE A 1 99 ? 17.222 4.594 4.206 1.00 87.50 99 ILE A C 1
ATOM 802 O O . ILE A 1 99 ? 17.680 4.635 5.344 1.00 87.50 99 ILE A O 1
ATOM 806 N N . LYS A 1 100 ? 17.368 5.600 3.338 1.00 88.19 100 LYS A N 1
ATOM 807 C CA . LYS A 1 100 ? 18.010 6.890 3.632 1.00 88.19 100 LYS A CA 1
ATOM 808 C C . LYS A 1 100 ? 17.045 7.921 4.233 1.00 88.19 100 LYS A C 1
ATOM 810 O O . LYS A 1 100 ? 17.370 9.102 4.257 1.00 88.19 100 LYS A O 1
ATOM 815 N N . GLU A 1 101 ? 15.867 7.484 4.678 1.00 86.06 101 GLU A N 1
ATOM 816 C CA . GLU A 1 101 ? 14.781 8.316 5.213 1.00 86.06 101 GLU A CA 1
ATOM 817 C C . GLU A 1 101 ? 14.163 9.316 4.214 1.00 86.06 101 GLU A C 1
ATOM 819 O O . GLU A 1 101 ? 13.336 10.142 4.597 1.00 86.06 101 GLU A O 1
ATOM 824 N N . ASP A 1 102 ? 14.468 9.189 2.919 1.00 88.19 102 ASP A N 1
ATOM 825 C CA . AS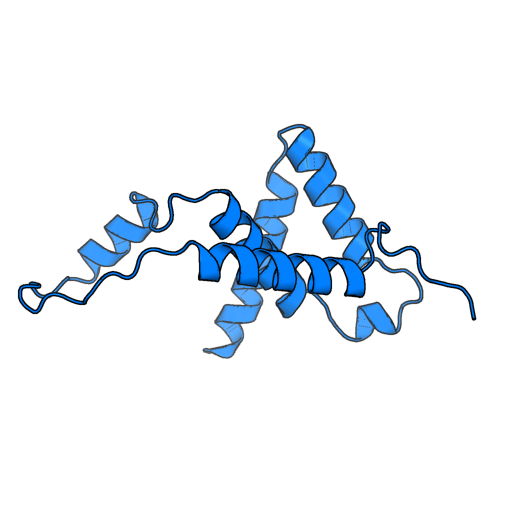P A 1 102 ? 13.805 9.926 1.841 1.00 88.19 102 ASP A CA 1
ATOM 826 C C . ASP A 1 102 ? 12.611 9.122 1.301 1.00 88.19 102 ASP A C 1
ATOM 828 O O . ASP A 1 102 ? 12.748 8.151 0.552 1.00 88.19 102 ASP A O 1
ATOM 832 N N . LYS A 1 103 ? 11.408 9.529 1.711 1.00 89.06 103 LYS A N 1
ATOM 833 C CA . LYS A 1 103 ? 10.156 8.811 1.424 1.00 89.06 103 LYS A CA 1
ATOM 834 C C . LYS A 1 103 ? 9.436 9.308 0.172 1.00 89.06 103 LYS A C 1
ATOM 836 O O . LYS A 1 103 ? 8.541 8.619 -0.320 1.00 89.06 103 LYS A O 1
ATOM 841 N N . ILE A 1 104 ? 9.843 10.456 -0.371 1.00 90.38 104 ILE A N 1
ATOM 842 C CA . ILE A 1 104 ? 9.078 11.216 -1.373 1.00 90.38 104 ILE A CA 1
ATOM 843 C C . ILE A 1 104 ? 8.802 10.371 -2.618 1.00 90.38 104 ILE A C 1
ATOM 845 O O . ILE A 1 104 ? 7.680 10.323 -3.120 1.00 90.38 104 ILE A O 1
ATOM 849 N N . LEU A 1 105 ? 9.816 9.661 -3.119 1.00 87.25 105 LEU A N 1
ATOM 850 C CA . LEU A 1 105 ? 9.663 8.845 -4.323 1.00 87.25 105 LEU A CA 1
ATOM 851 C C . LEU A 1 105 ? 8.635 7.720 -4.128 1.00 87.25 105 LEU A C 1
ATOM 853 O O . LEU A 1 105 ? 7.839 7.444 -5.022 1.00 87.25 105 LEU A O 1
ATOM 857 N N . PHE A 1 106 ? 8.623 7.086 -2.958 1.00 90.69 106 PHE A N 1
ATOM 858 C CA . PHE A 1 106 ? 7.687 6.003 -2.673 1.00 90.69 106 PHE A CA 1
ATOM 859 C C . PHE A 1 106 ? 6.263 6.514 -2.446 1.00 90.69 106 PHE A C 1
ATOM 861 O O . PHE A 1 106 ? 5.311 5.893 -2.922 1.00 90.69 106 PHE A O 1
ATOM 868 N N . GLU A 1 107 ? 6.107 7.662 -1.785 1.00 92.69 107 GLU A N 1
ATOM 869 C CA . GLU A 1 107 ? 4.815 8.345 -1.656 1.00 92.69 107 GLU A CA 1
ATOM 870 C C . GLU A 1 107 ? 4.245 8.690 -3.037 1.00 92.69 107 GLU A C 1
ATOM 872 O O . GLU A 1 107 ? 3.111 8.323 -3.340 1.00 92.69 107 GLU A O 1
ATOM 877 N N . ASN A 1 108 ? 5.060 9.260 -3.930 1.00 91.38 108 ASN A N 1
ATOM 878 C CA . ASN A 1 108 ? 4.655 9.580 -5.301 1.00 91.38 108 ASN A CA 1
ATOM 879 C C . ASN A 1 108 ? 4.222 8.345 -6.102 1.00 91.38 108 ASN A C 1
ATOM 881 O O . ASN A 1 108 ? 3.222 8.390 -6.818 1.00 91.38 108 ASN A O 1
ATOM 885 N N . LEU A 1 109 ? 4.958 7.233 -5.994 1.00 91.62 109 LEU A N 1
ATOM 886 C CA . LEU A 1 109 ? 4.571 5.975 -6.640 1.00 91.62 109 LEU A CA 1
ATOM 887 C C . LEU A 1 109 ? 3.250 5.442 -6.076 1.00 91.62 109 LEU A C 1
ATOM 889 O O . LEU A 1 109 ? 2.401 4.983 -6.835 1.00 91.62 109 LEU A O 1
ATOM 893 N N . THR A 1 110 ? 3.055 5.540 -4.761 1.00 93.81 110 THR A N 1
ATOM 894 C CA . THR A 1 110 ? 1.814 5.111 -4.103 1.00 93.81 110 THR A CA 1
ATOM 895 C C . THR A 1 110 ? 0.624 5.951 -4.569 1.00 93.81 110 THR A C 1
ATOM 897 O O . THR A 1 110 ? -0.414 5.386 -4.902 1.00 93.81 110 THR A O 1
ATOM 900 N N . ILE A 1 111 ? 0.787 7.277 -4.663 1.00 93.81 111 ILE A N 1
ATOM 901 C CA . ILE A 1 111 ? -0.238 8.194 -5.183 1.00 93.81 111 ILE A CA 1
ATOM 902 C C . ILE A 1 111 ? -0.597 7.823 -6.623 1.00 93.81 111 ILE A C 1
ATOM 904 O O . ILE A 1 111 ? -1.767 7.605 -6.908 1.00 93.81 111 ILE A O 1
ATOM 908 N N . LYS A 1 112 ? 0.391 7.644 -7.510 1.00 91.56 112 LYS A N 1
ATOM 909 C CA . LYS A 1 112 ? 0.140 7.257 -8.911 1.00 91.56 112 LYS A CA 1
ATOM 910 C C . LYS A 1 112 ? -0.590 5.922 -9.043 1.00 91.56 112 LYS A C 1
ATOM 912 O O . LYS A 1 112 ? -1.457 5.765 -9.899 1.00 91.56 112 LYS A O 1
ATOM 917 N N . ALA A 1 113 ? -0.223 4.947 -8.214 1.00 93.06 113 ALA A N 1
ATOM 918 C CA . ALA A 1 113 ? -0.891 3.653 -8.190 1.00 93.06 113 ALA A CA 1
ATOM 919 C C . ALA A 1 113 ? -2.352 3.794 -7.736 1.00 93.06 113 ALA A C 1
ATOM 921 O O . ALA A 1 113 ? -3.245 3.191 -8.327 1.00 93.06 113 ALA A O 1
ATOM 922 N N . LEU A 1 114 ? -2.599 4.630 -6.723 1.00 94.12 114 LEU A N 1
ATOM 923 C CA . LEU A 1 114 ? -3.937 4.911 -6.217 1.00 94.12 114 LEU A CA 1
ATOM 924 C C . LEU A 1 114 ? -4.792 5.691 -7.225 1.00 94.12 114 LEU A C 1
ATOM 926 O O . LEU A 1 114 ? -5.949 5.340 -7.404 1.00 94.12 114 LEU A O 1
ATOM 930 N N . GLU A 1 115 ? -4.234 6.689 -7.913 1.00 93.06 115 GLU A N 1
ATOM 931 C CA . GLU A 1 115 ? -4.910 7.424 -8.994 1.00 93.06 115 GLU A CA 1
ATOM 932 C C . GLU A 1 115 ? -5.411 6.467 -10.079 1.00 93.06 115 GLU A C 1
ATOM 934 O O . GLU A 1 115 ? -6.563 6.547 -10.496 1.00 93.06 115 GLU A O 1
ATOM 939 N N . LYS A 1 116 ? -4.563 5.522 -10.503 1.00 91.31 116 LYS A N 1
ATOM 940 C CA . LYS A 1 116 ? -4.947 4.517 -11.496 1.00 91.31 116 LYS A CA 1
ATOM 941 C C . LYS A 1 116 ? -6.026 3.568 -10.969 1.00 91.31 116 LYS A C 1
ATOM 943 O O . LYS A 1 116 ? -7.008 3.353 -11.665 1.00 91.31 116 LYS A O 1
ATOM 948 N N . TYR A 1 117 ? -5.876 3.070 -9.740 1.00 92.31 117 TYR A N 1
ATOM 949 C CA . TYR A 1 117 ? -6.886 2.221 -9.104 1.00 92.31 117 TYR A CA 1
ATOM 950 C C . TYR A 1 117 ? -8.238 2.930 -8.951 1.00 92.31 117 TYR A C 1
ATOM 952 O O . TYR A 1 117 ? -9.279 2.306 -9.120 1.00 92.31 117 TYR A O 1
ATOM 960 N N . ILE A 1 118 ? -8.234 4.225 -8.613 1.00 91.75 118 ILE A N 1
ATOM 961 C CA . ILE A 1 118 ? -9.467 4.993 -8.418 1.00 91.75 118 ILE A CA 1
ATOM 962 C C . ILE A 1 118 ? -10.150 5.302 -9.746 1.00 91.75 118 ILE A C 1
ATOM 964 O O . ILE A 1 118 ? -11.372 5.235 -9.816 1.00 91.75 118 ILE A O 1
ATOM 968 N N . LYS A 1 119 ? -9.378 5.601 -10.795 1.00 86.75 119 LYS A N 1
ATOM 969 C CA . LYS A 1 119 ? -9.914 5.862 -12.133 1.00 86.75 119 LYS A CA 1
ATOM 970 C C . LYS A 1 119 ? -10.768 4.705 -12.663 1.00 86.75 119 LYS A C 1
ATOM 972 O O . LYS A 1 119 ? -11.691 4.949 -13.421 1.00 86.75 119 LYS A O 1
ATOM 977 N N . ASP A 1 120 ? -10.511 3.470 -12.236 1.00 72.75 120 ASP A N 1
ATOM 978 C CA . ASP A 1 120 ? -11.346 2.317 -12.597 1.00 72.75 120 ASP A CA 1
ATOM 979 C C . ASP A 1 120 ? -12.768 2.364 -11.978 1.00 72.75 120 ASP A C 1
ATOM 981 O O . ASP A 1 120 ? -13.620 1.554 -12.346 1.00 72.75 120 ASP A O 1
ATOM 985 N N . PHE A 1 121 ? -13.045 3.285 -11.044 1.00 65.94 121 PHE A N 1
ATOM 986 C CA . PHE A 1 121 ? -14.385 3.554 -10.500 1.00 65.94 121 PHE A CA 1
ATOM 987 C C . PHE A 1 121 ? -15.107 4.736 -11.169 1.00 65.94 121 PHE A C 1
ATOM 989 O O . PHE A 1 121 ? -16.282 4.951 -10.858 1.00 65.94 121 PHE A O 1
ATOM 996 N N . GLU A 1 122 ? -14.423 5.502 -12.027 1.00 54.59 122 GLU A N 1
ATOM 997 C CA . GLU A 1 122 ? -14.970 6.640 -12.790 1.00 54.59 122 GLU A CA 1
ATOM 998 C C . GLU A 1 122 ? -15.408 6.219 -14.200 1.00 54.59 122 GLU A C 1
ATOM 1000 O O . GLU A 1 122 ? -16.505 6.659 -14.617 1.00 54.59 122 GLU A O 1
#

pLDDT: mean 85.61, std 12.19, range [40.97, 96.0]

Radius of gyration: 17.96 Å; chains: 1; bounding box: 44×37×43 Å

Foldseek 3Di:
DPPDDLPDLDLVSLVVVLVVLVVVCVVVDDDDDDDPPDDDDDVVNVVCCVVPNDPDPDPSVVVSVQSVLLSVQVDDVVCVVPPDVVSSVLVVVCVVCVVVVNNVSSVVSSVVSVVRVVVVVD

Secondary structure (DSSP, 8-state):
-----TTS--HHHHHHHHHHHHHHHHHHPPPPPPPS-PPPPPHHHHHHHHHH--S---HHHHHHHHHHHHHHHS--THHHHSSS-HHHHHHHHHHHHHHTT--HHHHHHHHHHHHHHHHTT-

Sequence (122 aa):
IIQKNPNSLEYENVLKSLVKNLKDIKTKQQSSKLNKDYSSISIKDFESIINNIPLIKSTRLINILALSLIAKELYTPIFEEMEENMFIKYIEAAIQNNIKEDKILFENLTIKALEKYIKDFE